Protein AF-A0A962SQE0-F1 (afdb_monomer_lite)

Structure (mmCIF, N/CA/C/O backbone):
data_AF-A0A962SQE0-F1
#
_entry.id   AF-A0A962SQE0-F1
#
loop_
_atom_site.group_PDB
_atom_site.id
_atom_site.type_symbol
_atom_site.label_atom_id
_atom_site.la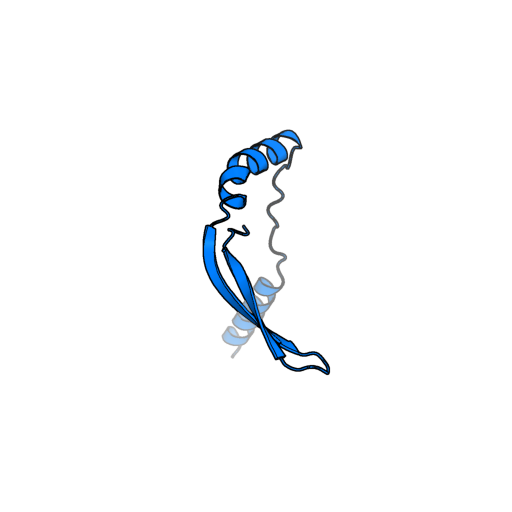bel_alt_id
_atom_site.label_comp_id
_atom_site.label_asym_id
_atom_site.label_entity_id
_atom_site.label_seq_id
_atom_site.pdbx_PDB_ins_code
_atom_site.Cartn_x
_atom_site.Cartn_y
_atom_site.Cartn_z
_atom_site.occupancy
_atom_site.B_iso_or_equiv
_atom_site.auth_seq_id
_atom_site.auth_comp_id
_atom_site.auth_asym_id
_atom_site.auth_atom_id
_atom_site.pdbx_PDB_model_num
ATOM 1 N N . MET A 1 1 ? 34.599 -43.202 -0.943 1.00 58.88 1 MET A N 1
ATOM 2 C CA . MET A 1 1 ? 34.846 -42.190 0.117 1.00 58.88 1 MET A CA 1
ATOM 3 C C . MET A 1 1 ? 35.587 -40.938 -0.377 1.00 58.88 1 MET A C 1
ATOM 5 O O . MET A 1 1 ? 35.119 -39.844 -0.099 1.00 58.88 1 MET A O 1
ATOM 9 N N . LYS A 1 2 ? 36.687 -41.047 -1.147 1.00 61.31 2 LYS A N 1
ATOM 10 C CA . LYS A 1 2 ? 37.443 -39.876 -1.661 1.00 61.31 2 LYS A CA 1
ATOM 11 C C . LYS A 1 2 ? 36.631 -38.972 -2.614 1.00 61.31 2 LYS A C 1
ATOM 13 O O . LYS A 1 2 ? 36.629 -37.763 -2.435 1.00 61.31 2 LYS A O 1
ATOM 18 N N . ARG A 1 3 ? 35.857 -39.557 -3.544 1.00 65.25 3 ARG A N 1
ATOM 19 C CA . ARG A 1 3 ? 34.966 -38.814 -4.466 1.00 65.25 3 ARG A CA 1
ATOM 20 C C . ARG A 1 3 ? 33.875 -38.006 -3.752 1.00 65.25 3 ARG A C 1
ATOM 22 O O . ARG A 1 3 ? 33.654 -36.862 -4.114 1.00 65.25 3 ARG A O 1
ATOM 29 N N . ALA A 1 4 ? 33.248 -38.571 -2.717 1.00 70.25 4 ALA A N 1
ATOM 30 C CA . ALA A 1 4 ? 32.224 -37.880 -1.927 1.00 70.25 4 ALA A CA 1
ATOM 31 C C . ALA A 1 4 ? 32.810 -36.690 -1.148 1.00 70.25 4 ALA A C 1
ATOM 33 O O . ALA A 1 4 ? 32.201 -35.629 -1.090 1.00 70.25 4 ALA A O 1
ATOM 34 N N . ARG A 1 5 ? 34.033 -36.839 -0.619 1.00 70.75 5 ARG A N 1
ATOM 35 C CA . ARG A 1 5 ? 34.748 -35.766 0.084 1.00 70.75 5 ARG A CA 1
ATOM 36 C C . ARG A 1 5 ? 35.130 -34.626 -0.867 1.00 70.75 5 ARG A C 1
ATOM 38 O O . ARG A 1 5 ? 34.917 -33.472 -0.523 1.00 70.75 5 ARG A O 1
ATOM 45 N N . CYS A 1 6 ? 35.600 -34.942 -2.077 1.00 74.19 6 CYS A N 1
ATOM 46 C CA . CYS A 1 6 ? 35.851 -33.944 -3.125 1.00 74.19 6 CYS A CA 1
ATOM 47 C C . CYS A 1 6 ? 34.572 -33.214 -3.557 1.00 74.19 6 CYS A C 1
ATOM 49 O O . CYS A 1 6 ? 34.591 -31.994 -3.673 1.00 74.19 6 CYS A O 1
ATOM 51 N N . LEU A 1 7 ? 33.460 -33.935 -3.746 1.00 78.62 7 LEU A N 1
ATOM 52 C CA . LEU A 1 7 ? 32.174 -33.321 -4.091 1.00 78.62 7 LEU A CA 1
ATOM 53 C C . LEU A 1 7 ? 31.702 -32.353 -3.000 1.00 78.62 7 LEU A C 1
ATOM 55 O O . LEU A 1 7 ? 31.272 -31.247 -3.306 1.00 78.62 7 LEU A O 1
ATOM 59 N N . SER A 1 8 ? 31.835 -32.752 -1.733 1.00 79.31 8 SER A N 1
ATOM 60 C CA . SER A 1 8 ? 31.460 -31.916 -0.593 1.00 79.31 8 SER A CA 1
ATOM 61 C C . SER A 1 8 ? 32.299 -30.637 -0.521 1.00 79.31 8 SER A C 1
ATOM 63 O O . SER A 1 8 ? 31.743 -29.568 -0.299 1.00 79.31 8 SER A O 1
ATOM 65 N N . PHE A 1 9 ? 33.612 -30.733 -0.769 1.00 80.88 9 PHE A N 1
ATOM 66 C CA . PHE A 1 9 ? 34.514 -29.575 -0.810 1.00 80.88 9 PHE A CA 1
ATOM 67 C C . PHE A 1 9 ? 34.188 -28.609 -1.959 1.00 80.88 9 PHE A C 1
ATOM 69 O O . PHE A 1 9 ? 34.226 -27.393 -1.771 1.00 80.88 9 PHE A O 1
ATOM 76 N N . LEU A 1 10 ? 33.838 -29.135 -3.136 1.00 85.06 10 LEU A N 1
ATOM 77 C CA . LEU A 1 10 ? 33.417 -28.318 -4.277 1.00 85.06 10 LEU A CA 1
ATOM 78 C C . LEU A 1 10 ? 32.097 -27.591 -3.987 1.00 85.06 10 LEU A C 1
ATOM 80 O O . LEU A 1 10 ? 31.974 -26.409 -4.291 1.00 85.06 10 LEU A O 1
ATOM 84 N N . LEU A 1 11 ? 31.140 -28.263 -3.341 1.00 83.31 11 LEU A N 1
ATOM 85 C CA . LEU A 1 11 ? 29.851 -27.664 -2.991 1.00 83.31 11 LEU A CA 1
ATOM 86 C C . LEU A 1 11 ? 30.009 -26.513 -1.984 1.00 83.31 11 LEU A C 1
ATOM 88 O O . LEU A 1 11 ? 29.421 -25.448 -2.157 1.00 83.31 11 LEU A O 1
ATOM 92 N N . THR A 1 12 ? 30.844 -26.703 -0.956 1.00 83.25 12 THR A N 1
ATOM 93 C CA . THR A 1 12 ? 31.142 -25.651 0.027 1.00 83.25 12 THR A CA 1
ATOM 94 C C . THR A 1 12 ? 31.888 -24.473 -0.595 1.00 83.25 12 THR A C 1
ATOM 96 O O . THR A 1 12 ? 31.626 -23.334 -0.227 1.00 83.25 12 THR A O 1
ATOM 99 N N . ALA A 1 13 ? 32.775 -24.722 -1.565 1.00 85.94 13 ALA A N 1
ATOM 100 C CA . ALA A 1 13 ? 33.493 -23.660 -2.268 1.00 85.94 13 ALA A CA 1
ATOM 101 C C . ALA A 1 13 ? 32.557 -22.793 -3.126 1.00 85.94 13 ALA A C 1
ATOM 103 O O . ALA A 1 13 ? 32.720 -21.577 -3.164 1.00 85.94 13 ALA A O 1
ATOM 104 N N . VAL A 1 14 ? 31.545 -23.394 -3.762 1.00 84.56 14 VAL A N 1
ATOM 105 C CA . VAL A 1 14 ? 30.540 -22.661 -4.552 1.00 84.56 14 VAL A CA 1
ATOM 106 C C . VAL A 1 14 ? 29.667 -21.762 -3.672 1.00 84.56 14 VAL A C 1
ATOM 108 O O . VAL A 1 14 ? 29.355 -20.643 -4.065 1.00 84.56 14 VAL A O 1
ATOM 111 N N . LEU A 1 15 ? 29.317 -22.211 -2.464 1.00 82.38 15 LEU A N 1
ATOM 112 C CA . LEU A 1 15 ? 28.516 -21.432 -1.509 1.00 82.38 15 LEU A CA 1
ATOM 113 C C . LEU A 1 15 ? 29.261 -20.222 -0.920 1.00 82.38 15 LEU A C 1
ATOM 115 O O . LEU A 1 15 ? 28.623 -19.299 -0.424 1.00 82.38 15 LEU A O 1
ATOM 119 N N . LEU A 1 16 ? 30.596 -20.224 -0.966 1.00 83.56 16 LEU A N 1
ATOM 120 C CA . LEU A 1 16 ? 31.448 -19.139 -0.465 1.00 83.56 16 LEU A CA 1
ATOM 121 C C . LEU A 1 16 ? 31.721 -18.049 -1.515 1.00 83.56 16 LEU A C 1
ATOM 123 O O . LEU A 1 16 ? 32.356 -17.044 -1.193 1.00 83.56 16 LEU A O 1
ATOM 127 N N . LEU A 1 17 ? 31.267 -18.223 -2.762 1.00 84.31 17 LEU A N 1
ATOM 128 C CA . LEU A 1 17 ? 31.432 -17.212 -3.804 1.00 84.31 17 LEU A CA 1
ATOM 129 C C . LEU A 1 17 ? 30.462 -16.043 -3.555 1.00 84.31 17 LEU A C 1
ATOM 131 O O . LEU A 1 17 ? 29.251 -16.267 -3.473 1.00 84.31 17 LEU A O 1
ATOM 135 N N . PRO A 1 18 ? 30.948 -14.792 -3.460 1.00 79.25 18 PRO A N 1
ATOM 136 C CA . PRO A 1 18 ? 30.069 -13.637 -3.362 1.00 79.25 18 PRO A CA 1
ATOM 137 C C . PRO A 1 18 ? 29.230 -13.531 -4.639 1.00 79.25 18 PRO A C 1
ATOM 139 O O . PRO A 1 18 ? 29.759 -13.568 -5.751 1.00 79.25 18 PRO A O 1
ATOM 142 N N . MET A 1 19 ? 27.912 -13.398 -4.483 1.00 79.31 19 MET A N 1
ATOM 143 C CA . MET A 1 19 ? 27.023 -13.149 -5.614 1.00 79.31 19 MET A CA 1
ATOM 144 C C . MET A 1 19 ? 27.356 -11.772 -6.207 1.00 79.31 19 MET A C 1
ATOM 146 O O . MET A 1 19 ? 27.353 -10.789 -5.460 1.00 79.31 19 MET A O 1
ATOM 150 N N . PRO A 1 20 ? 27.637 -11.657 -7.517 1.00 77.69 20 PRO A N 1
ATOM 151 C CA . PRO A 1 20 ? 27.785 -10.352 -8.140 1.00 77.69 20 PRO A CA 1
ATOM 152 C C . PRO A 1 20 ? 26.450 -9.607 -8.037 1.00 77.69 20 PRO A C 1
ATOM 154 O O . PRO A 1 20 ? 25.436 -10.029 -8.593 1.00 77.69 20 PRO A O 1
ATOM 157 N N . GLY A 1 21 ? 26.439 -8.506 -7.286 1.00 73.75 21 GLY A N 1
ATOM 158 C CA . GLY A 1 21 ? 25.312 -7.583 -7.273 1.00 73.75 21 GLY A CA 1
ATOM 159 C C . GLY A 1 21 ? 25.247 -6.847 -8.608 1.00 73.75 21 GLY A C 1
ATOM 160 O O . GLY A 1 21 ? 26.254 -6.328 -9.082 1.00 73.75 21 GLY A O 1
ATOM 161 N N . ASN A 1 22 ? 24.068 -6.786 -9.223 1.00 76.81 22 ASN A N 1
ATOM 162 C CA . ASN A 1 22 ? 23.858 -5.926 -10.382 1.00 76.81 22 ASN A CA 1
ATOM 163 C C . ASN A 1 22 ? 23.775 -4.468 -9.913 1.00 76.81 22 ASN A C 1
ATOM 165 O O . ASN A 1 22 ? 22.725 -4.016 -9.455 1.00 76.81 22 ASN A O 1
ATOM 169 N N . THR A 1 23 ? 24.867 -3.718 -10.035 1.00 68.44 23 THR A N 1
ATOM 170 C CA . THR A 1 23 ? 24.853 -2.260 -9.878 1.00 68.44 23 THR A CA 1
ATOM 171 C C . THR A 1 23 ? 24.376 -1.630 -11.181 1.00 68.44 23 THR A C 1
ATOM 173 O O . THR A 1 23 ? 25.150 -1.378 -12.102 1.00 68.44 23 THR A O 1
ATOM 176 N N . GLY A 1 24 ? 23.070 -1.388 -11.283 1.00 74.00 24 GLY A N 1
ATOM 177 C CA . GLY A 1 24 ? 22.536 -0.538 -12.343 1.00 74.00 24 GLY A CA 1
ATOM 178 C C . GLY A 1 24 ? 22.985 0.910 -12.138 1.00 74.00 24 GLY A C 1
ATOM 179 O O . GLY A 1 24 ? 23.009 1.403 -11.010 1.00 74.00 24 GLY A O 1
ATOM 180 N N . THR A 1 25 ? 23.314 1.622 -13.215 1.00 80.94 25 THR A N 1
ATOM 181 C CA . THR A 1 25 ? 23.481 3.080 -13.160 1.00 80.94 25 THR A CA 1
ATOM 182 C C . THR A 1 25 ? 22.132 3.720 -12.863 1.00 80.94 25 THR A C 1
ATOM 184 O O . THR A 1 25 ? 21.246 3.755 -13.720 1.00 80.94 25 THR A O 1
ATOM 187 N N . ILE A 1 26 ? 21.967 4.216 -11.641 1.00 82.69 26 ILE A N 1
ATOM 188 C CA . ILE A 1 26 ? 20.786 4.966 -11.234 1.00 82.69 26 ILE A CA 1
ATOM 189 C C . ILE A 1 26 ? 21.082 6.446 -11.450 1.00 82.69 26 ILE A C 1
ATOM 191 O O . ILE A 1 26 ? 21.991 7.008 -10.847 1.00 82.69 26 ILE A O 1
ATOM 195 N N . THR A 1 27 ? 20.309 7.080 -12.323 1.00 92.81 27 THR A N 1
ATOM 196 C CA . THR A 1 27 ? 20.364 8.526 -12.541 1.00 92.81 27 THR A CA 1
ATOM 197 C C . THR A 1 27 ? 19.143 9.173 -11.905 1.00 92.81 27 THR A C 1
ATOM 199 O O . THR A 1 27 ? 18.062 8.583 -11.891 1.00 92.81 27 THR A O 1
ATOM 202 N N . THR A 1 28 ? 19.277 10.403 -11.412 1.00 92.81 28 THR A N 1
ATOM 203 C CA . THR A 1 28 ? 18.140 11.199 -10.924 1.00 92.81 28 THR A CA 1
ATOM 204 C C . THR A 1 28 ? 16.973 11.239 -11.924 1.00 92.81 28 THR A C 1
ATOM 206 O O . THR A 1 28 ? 15.855 10.922 -11.516 1.00 92.81 28 THR A O 1
ATOM 209 N N . PRO A 1 29 ? 17.177 11.522 -13.232 1.00 92.88 29 PRO A N 1
ATOM 210 C CA . PRO A 1 29 ? 16.088 11.447 -14.207 1.00 92.88 29 PRO A CA 1
ATOM 211 C C . PRO A 1 29 ? 15.522 10.031 -14.375 1.00 92.88 29 PRO A C 1
ATOM 213 O O . PRO A 1 29 ? 14.315 9.884 -14.545 1.00 92.88 29 PRO A O 1
ATOM 216 N N . GLY A 1 30 ? 16.349 8.986 -14.277 1.00 92.25 30 GLY A N 1
ATOM 217 C CA . GLY A 1 30 ? 15.891 7.597 -14.303 1.00 92.25 30 GLY A CA 1
ATOM 218 C C . GLY A 1 30 ? 14.983 7.255 -13.121 1.00 92.25 30 GLY A C 1
ATOM 219 O O . GLY A 1 30 ? 13.929 6.657 -13.322 1.00 92.25 30 GLY A O 1
ATOM 220 N N . ILE A 1 31 ? 15.338 7.691 -11.908 1.00 88.69 31 ILE A N 1
ATOM 221 C CA . ILE A 1 31 ? 14.487 7.541 -10.718 1.00 88.69 31 ILE A CA 1
ATOM 222 C C . ILE A 1 31 ? 13.158 8.257 -10.942 1.00 88.69 31 ILE A C 1
ATOM 224 O O . ILE A 1 31 ? 12.104 7.645 -10.798 1.00 88.69 31 ILE A O 1
ATOM 228 N N . VAL A 1 32 ? 13.195 9.534 -11.333 1.00 92.75 32 VAL A N 1
ATOM 229 C CA . VAL A 1 32 ? 11.979 10.331 -11.549 1.00 92.75 32 VAL A CA 1
ATOM 230 C C . VAL A 1 32 ? 11.085 9.678 -12.603 1.00 92.75 32 VAL A C 1
ATOM 232 O O . VAL A 1 32 ? 9.890 9.516 -12.364 1.00 92.75 32 VAL A O 1
ATOM 235 N N . ALA A 1 33 ? 11.640 9.228 -13.731 1.00 91.12 33 ALA A N 1
ATOM 236 C CA . ALA A 1 33 ? 10.883 8.565 -14.791 1.00 91.12 33 ALA A CA 1
ATOM 237 C C . ALA A 1 33 ? 10.247 7.244 -14.325 1.00 91.12 33 ALA A C 1
ATOM 239 O O . ALA A 1 33 ? 9.078 6.983 -14.602 1.00 91.12 33 ALA A O 1
ATOM 240 N N . LYS A 1 34 ? 10.988 6.410 -13.587 1.00 86.69 34 LYS A N 1
ATOM 241 C CA . LYS A 1 34 ? 10.470 5.135 -13.067 1.00 86.69 34 LYS A CA 1
ATOM 242 C C . LYS A 1 34 ? 9.390 5.351 -12.007 1.00 86.69 34 LYS A C 1
ATOM 244 O O . LYS A 1 34 ? 8.340 4.717 -12.081 1.00 86.69 34 LYS A O 1
ATOM 249 N N . THR A 1 35 ? 9.610 6.273 -11.073 1.00 85.88 35 THR A N 1
ATOM 250 C CA . THR A 1 35 ? 8.647 6.598 -10.015 1.00 85.88 35 THR A CA 1
ATOM 251 C C . THR A 1 35 ? 7.376 7.215 -10.585 1.00 85.88 35 THR A C 1
ATOM 253 O O . THR A 1 35 ? 6.288 6.810 -10.199 1.00 85.88 35 THR A O 1
ATOM 256 N N . THR A 1 36 ? 7.483 8.150 -11.533 1.00 86.50 36 THR A N 1
ATOM 257 C CA . THR A 1 36 ? 6.307 8.767 -12.175 1.00 86.50 36 THR A CA 1
ATOM 258 C C . THR A 1 36 ? 5.509 7.763 -13.001 1.00 86.50 36 THR A C 1
ATOM 260 O O . THR A 1 36 ? 4.286 7.727 -12.878 1.00 86.50 36 THR A O 1
ATOM 263 N N . ALA A 1 37 ? 6.172 6.888 -13.764 1.00 87.19 37 ALA A N 1
ATOM 264 C CA . ALA A 1 37 ? 5.502 5.822 -14.509 1.00 87.19 37 ALA A CA 1
ATOM 265 C C . ALA A 1 37 ? 4.753 4.839 -13.588 1.00 87.19 37 ALA A C 1
ATOM 267 O O . ALA A 1 37 ? 3.642 4.419 -13.905 1.00 87.19 37 ALA A O 1
ATOM 268 N N . ALA A 1 38 ? 5.331 4.501 -12.431 1.00 82.25 38 ALA A N 1
ATOM 269 C CA . ALA A 1 38 ? 4.713 3.612 -11.447 1.00 82.25 38 ALA A CA 1
ATOM 270 C C . ALA A 1 38 ? 3.743 4.325 -10.482 1.00 82.25 38 ALA A C 1
ATOM 272 O O . ALA A 1 38 ? 3.025 3.659 -9.729 1.00 82.25 38 ALA A O 1
ATOM 273 N N . ALA A 1 39 ? 3.684 5.661 -10.488 1.00 81.06 39 ALA A N 1
ATOM 274 C CA . ALA A 1 39 ? 2.945 6.434 -9.493 1.00 81.06 39 ALA A CA 1
ATOM 275 C C . ALA A 1 39 ? 1.456 6.070 -9.487 1.00 81.06 39 ALA A C 1
ATOM 277 O O . ALA A 1 39 ? 0.875 5.848 -8.428 1.00 81.06 39 ALA A O 1
ATOM 278 N N . LEU A 1 40 ? 0.846 5.930 -10.666 1.00 78.94 40 LEU A N 1
ATOM 279 C CA . LEU A 1 40 ? -0.572 5.582 -10.787 1.00 78.94 40 LEU A CA 1
ATOM 280 C C . LEU A 1 40 ? -0.881 4.168 -10.271 1.00 78.94 40 LEU A C 1
ATOM 282 O O . LEU A 1 40 ? -1.949 3.948 -9.703 1.00 78.94 40 LEU A O 1
ATOM 286 N N . SER A 1 41 ? 0.044 3.215 -10.425 1.00 75.94 41 SER A N 1
ATOM 287 C CA . SER A 1 41 ? -0.112 1.861 -9.875 1.00 75.94 41 SER A CA 1
ATOM 288 C C . SER A 1 41 ? 0.034 1.824 -8.353 1.00 75.94 41 SER A C 1
ATOM 290 O O . SER A 1 41 ? -0.757 1.153 -7.693 1.00 75.94 41 SER A O 1
ATOM 292 N N . CYS A 1 42 ? 0.978 2.578 -7.783 1.00 67.94 42 CYS A N 1
ATOM 293 C CA . CYS A 1 42 ? 1.157 2.663 -6.328 1.00 67.94 42 CYS A CA 1
ATOM 294 C C . CYS A 1 42 ? 0.006 3.427 -5.655 1.00 67.94 42 CYS A C 1
ATOM 296 O O . CYS A 1 42 ? -0.410 3.091 -4.550 1.00 67.94 42 CYS A O 1
ATOM 298 N N . MET A 1 43 ? -0.551 4.430 -6.341 1.00 69.94 43 MET A N 1
ATOM 299 C CA . MET A 1 43 ? -1.686 5.231 -5.871 1.00 69.94 43 MET A CA 1
ATOM 300 C C . MET A 1 43 ? -3.051 4.587 -6.147 1.00 69.94 43 MET A C 1
ATOM 302 O O . MET A 1 43 ? -4.082 5.238 -5.957 1.00 69.94 43 MET A O 1
ATOM 306 N N . ARG A 1 44 ? -3.108 3.322 -6.583 1.00 73.88 44 ARG A N 1
ATOM 307 C CA . ARG A 1 44 ? -4.379 2.611 -6.759 1.00 73.88 44 ARG A CA 1
ATOM 308 C C . ARG A 1 44 ? -4.921 2.152 -5.406 1.00 73.88 44 ARG A C 1
ATOM 310 O O . ARG A 1 44 ? -4.892 0.973 -5.066 1.00 73.88 44 ARG A O 1
ATOM 317 N N . TRP A 1 45 ? -5.419 3.113 -4.641 1.00 79.38 45 TRP A N 1
ATOM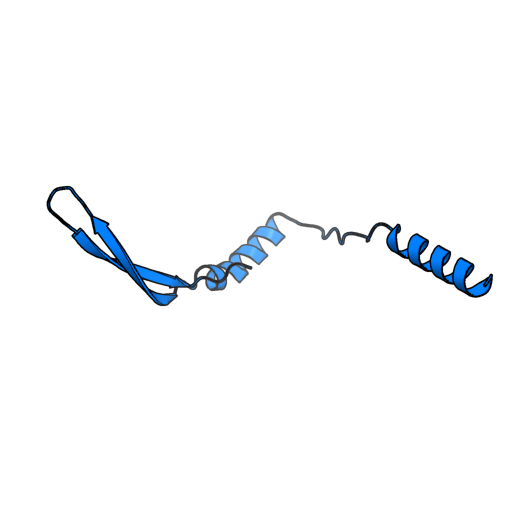 318 C CA . TRP A 1 45 ? -6.116 2.885 -3.386 1.00 79.38 45 TRP A CA 1
ATOM 319 C C . TRP A 1 45 ? -7.534 2.405 -3.689 1.00 79.38 45 TRP A C 1
ATOM 321 O O . TRP A 1 45 ? -8.355 3.146 -4.226 1.00 79.38 45 TRP A O 1
ATOM 331 N N . MET A 1 46 ? -7.819 1.149 -3.363 1.00 86.62 46 MET A N 1
ATOM 332 C CA . MET A 1 46 ? -9.134 0.541 -3.565 1.00 86.62 46 MET A CA 1
ATOM 333 C C . MET A 1 46 ? -9.696 0.100 -2.211 1.00 86.62 46 MET A C 1
ATOM 335 O O . MET A 1 46 ? -8.971 -0.542 -1.442 1.00 86.62 46 MET A O 1
ATOM 339 N N . PRO A 1 47 ? -10.976 0.381 -1.905 1.00 90.44 47 PRO A N 1
ATOM 340 C CA . PRO A 1 47 ? -11.660 -0.273 -0.799 1.00 90.44 47 PRO A CA 1
ATOM 341 C C . PRO A 1 47 ? -11.722 -1.779 -1.072 1.00 90.44 47 PRO A C 1
ATOM 343 O O . PRO A 1 47 ? -12.395 -2.224 -1.997 1.00 90.44 47 PRO A O 1
ATOM 346 N N . ILE A 1 48 ? -11.005 -2.568 -0.276 1.00 93.88 48 ILE A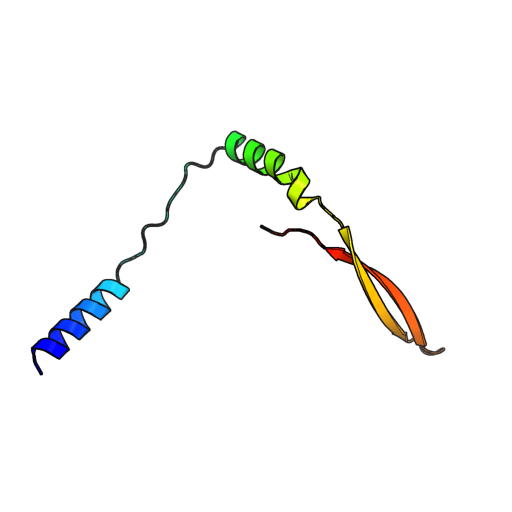 N 1
ATOM 347 C CA . ILE A 1 48 ? -11.000 -4.039 -0.374 1.00 93.88 48 ILE A CA 1
ATOM 348 C C . ILE A 1 48 ? -11.826 -4.691 0.739 1.00 93.88 48 ILE A C 1
ATOM 350 O O . ILE A 1 48 ? -11.932 -5.912 0.806 1.00 93.88 48 ILE A O 1
ATOM 354 N N . GLY A 1 49 ? -12.375 -3.887 1.651 1.00 96.50 49 GLY A N 1
ATOM 355 C CA . GLY A 1 49 ? -13.224 -4.363 2.732 1.00 96.50 49 GLY A CA 1
ATOM 356 C C . GLY A 1 49 ? -13.401 -3.335 3.843 1.00 96.50 49 GLY A C 1
ATOM 357 O O . GLY A 1 49 ? -13.176 -2.138 3.665 1.00 96.50 49 GLY A O 1
ATOM 358 N N . MET A 1 50 ? -13.775 -3.832 5.016 1.00 97.00 50 MET A N 1
ATOM 359 C CA . MET A 1 50 ? -14.028 -3.043 6.217 1.00 97.00 50 MET A CA 1
ATOM 360 C C . MET A 1 50 ? -13.389 -3.709 7.435 1.00 97.00 50 MET A C 1
ATOM 362 O O . MET A 1 50 ? -13.369 -4.934 7.549 1.00 97.00 50 MET A O 1
ATOM 366 N N . CYS A 1 51 ? -12.866 -2.892 8.341 1.00 97.06 51 CYS A N 1
ATOM 367 C CA . CYS A 1 51 ? -12.350 -3.310 9.635 1.00 97.06 51 CYS A CA 1
ATOM 368 C C . CYS A 1 51 ? -13.327 -2.875 10.724 1.00 97.06 51 CYS A C 1
ATOM 370 O O . CYS A 1 51 ? -13.806 -1.737 10.716 1.00 97.06 51 CYS A O 1
ATOM 372 N N . PHE A 1 52 ? -13.573 -3.764 11.680 1.00 97.69 52 PHE A N 1
ATOM 373 C CA . PHE A 1 52 ? -14.372 -3.483 12.865 1.00 97.69 52 PHE A CA 1
ATOM 374 C C . PHE A 1 52 ? -13.471 -3.517 14.086 1.00 97.69 52 PHE A C 1
ATOM 376 O O . PHE A 1 52 ? -12.839 -4.528 14.382 1.00 97.69 52 PHE A O 1
ATOM 383 N N . TRP A 1 53 ? -13.424 -2.401 14.795 1.00 97.50 53 TRP A N 1
ATOM 384 C CA . TRP A 1 53 ? -12.615 -2.226 15.987 1.00 97.50 53 TRP A CA 1
ATOM 385 C C . TRP A 1 53 ? -13.539 -2.097 17.180 1.00 97.50 53 TRP A C 1
ATOM 387 O O . TRP A 1 53 ? -14.429 -1.249 17.183 1.00 97.50 53 TRP A O 1
ATOM 397 N N . LEU A 1 54 ? -13.316 -2.879 18.226 1.00 97.62 54 LEU A N 1
ATOM 398 C CA . LEU A 1 54 ? -14.004 -2.651 19.485 1.00 97.62 54 LEU A CA 1
ATOM 399 C C . LEU A 1 54 ? -13.239 -1.585 20.274 1.00 97.62 54 LEU A C 1
ATOM 401 O O . LEU A 1 54 ? -12.060 -1.758 20.575 1.00 97.62 54 LEU A O 1
ATOM 405 N N . ARG A 1 55 ? -13.893 -0.469 20.600 1.00 97.38 55 ARG A N 1
ATOM 406 C CA . ARG A 1 55 ? -13.342 0.554 21.495 1.00 97.38 55 ARG A CA 1
ATOM 407 C C . ARG A 1 55 ? -14.172 0.607 22.769 1.00 97.38 55 ARG A C 1
ATOM 409 O O . ARG A 1 55 ? -15.362 0.898 22.705 1.00 97.38 55 ARG A O 1
ATOM 416 N N . CYS A 1 56 ? -13.526 0.384 23.907 1.00 96.94 56 CYS A N 1
ATOM 417 C CA . CYS A 1 56 ? -14.153 0.434 25.222 1.00 96.94 56 CYS A CA 1
ATOM 418 C C . CYS A 1 56 ? -13.661 1.631 26.035 1.00 96.94 56 CYS A C 1
ATOM 420 O O . CYS A 1 56 ? -12.487 1.994 25.981 1.00 96.94 56 CYS A O 1
ATOM 422 N N . SER A 1 57 ? -14.577 2.223 26.788 1.00 95.88 57 SER A N 1
ATOM 423 C CA . SER A 1 57 ? -14.329 3.200 27.843 1.00 95.88 57 SER A CA 1
ATOM 424 C C . SER A 1 57 ? -15.023 2.739 29.123 1.00 95.88 57 SER A C 1
ATOM 426 O O . SER A 1 57 ? -15.733 1.736 29.137 1.00 95.88 57 SER A O 1
ATOM 428 N N . TRP A 1 58 ? -14.857 3.496 30.204 1.00 96.44 58 TRP A N 1
ATOM 429 C CA . TRP A 1 58 ? -15.517 3.220 31.484 1.00 96.44 58 TRP A CA 1
ATOM 430 C C . TRP A 1 58 ? -17.052 3.172 31.393 1.00 96.44 58 TRP A C 1
ATOM 432 O O . TRP A 1 58 ? -17.700 2.449 32.135 1.00 96.44 58 TRP A O 1
ATOM 442 N N . SER A 1 59 ? -17.633 3.909 30.446 1.00 96.62 59 SER A N 1
ATOM 443 C CA . SER A 1 59 ? -19.073 3.932 30.159 1.00 96.62 59 SER A CA 1
ATOM 444 C C . SER A 1 59 ? -19.560 2.814 29.224 1.00 96.62 59 SER A C 1
ATOM 446 O O . SER A 1 59 ? -20.739 2.791 28.873 1.00 96.62 59 SER A O 1
ATOM 448 N N . GLY A 1 60 ? -18.678 1.909 28.787 1.00 96.38 60 GLY A N 1
ATOM 449 C CA . GLY A 1 60 ? -19.016 0.780 27.920 1.00 96.38 60 GLY A CA 1
ATOM 450 C C . GLY A 1 60 ? -18.230 0.735 26.610 1.00 96.38 60 GLY A C 1
ATOM 451 O O . GLY A 1 60 ? -17.303 1.509 26.372 1.00 96.38 60 GLY A O 1
ATOM 452 N N . CYS A 1 61 ? -18.608 -0.207 25.746 1.00 97.44 61 CYS A N 1
ATOM 453 C CA . CYS A 1 61 ? -17.923 -0.493 24.487 1.00 97.44 61 CYS A CA 1
ATOM 454 C C . CYS A 1 61 ? -18.759 -0.109 23.268 1.00 97.44 61 CYS A C 1
ATOM 456 O O . CYS A 1 61 ? -19.980 -0.257 23.260 1.00 97.44 61 CYS A O 1
ATOM 458 N N . ARG A 1 62 ? -18.091 0.351 22.208 1.00 97.12 62 ARG A N 1
ATOM 459 C CA . ARG A 1 62 ? -18.698 0.632 20.902 1.00 97.12 62 ARG A CA 1
ATOM 460 C C . ARG A 1 62 ? -17.815 0.109 19.778 1.00 97.12 62 ARG A C 1
ATOM 462 O O . ARG A 1 62 ? -16.588 0.200 19.841 1.00 97.12 62 ARG A O 1
ATOM 469 N N . VAL A 1 63 ? -18.450 -0.406 18.731 1.00 97.88 63 VAL A N 1
ATOM 470 C CA . VAL A 1 63 ? -17.761 -0.814 17.505 1.00 97.88 63 VAL A CA 1
ATOM 471 C C . VAL A 1 63 ? -17.478 0.427 16.657 1.00 97.88 63 VAL A C 1
ATOM 473 O O . VAL A 1 63 ? -18.378 1.219 16.381 1.00 97.88 63 VAL A O 1
ATOM 476 N N . ARG A 1 64 ? -16.223 0.607 16.244 1.00 97.25 64 ARG A N 1
ATOM 477 C CA . ARG A 1 64 ? -15.797 1.596 15.252 1.00 97.25 64 ARG A CA 1
ATOM 478 C C . ARG A 1 64 ? -15.478 0.888 13.948 1.00 97.25 64 ARG A C 1
ATOM 480 O O . ARG A 1 64 ? -14.693 -0.054 13.930 1.00 97.25 64 ARG A O 1
ATOM 487 N N . THR A 1 65 ? -16.039 1.379 12.860 1.00 97.56 65 THR A N 1
ATOM 488 C CA . THR A 1 65 ? -15.750 0.900 11.511 1.00 97.56 65 THR A CA 1
ATOM 489 C C . THR A 1 65 ? -14.669 1.742 10.848 1.00 97.56 65 THR A C 1
ATOM 491 O O . THR A 1 65 ? -14.562 2.950 11.064 1.00 97.56 65 THR A O 1
ATOM 494 N N . SER A 1 66 ? -13.835 1.104 10.038 1.00 96.69 66 SER A N 1
ATOM 495 C CA . SER A 1 66 ? -12.871 1.779 9.164 1.00 96.69 66 SER A CA 1
ATOM 496 C C . SER A 1 66 ? -12.818 1.066 7.820 1.00 96.69 66 SER A C 1
ATOM 498 O O . SER A 1 66 ? -12.971 -0.152 7.764 1.00 96.69 66 SER A O 1
ATOM 500 N N . ILE A 1 67 ? -12.601 1.808 6.736 1.00 95.62 67 ILE A N 1
ATOM 501 C CA . ILE A 1 67 ? -12.439 1.215 5.405 1.00 95.62 67 ILE A CA 1
ATOM 502 C C . ILE A 1 67 ? -11.070 0.535 5.342 1.00 95.62 67 ILE A C 1
ATOM 504 O O . ILE A 1 67 ? -10.057 1.136 5.703 1.00 95.62 67 ILE A O 1
ATOM 508 N N . LYS A 1 68 ? -11.033 -0.715 4.875 1.00 93.88 68 LYS A N 1
ATOM 509 C CA . LYS A 1 68 ? -9.786 -1.415 4.568 1.00 93.88 68 LYS A CA 1
ATOM 510 C C . LYS A 1 68 ? -9.375 -1.052 3.151 1.00 93.88 68 LYS A C 1
ATOM 512 O O . LYS A 1 68 ? -10.089 -1.364 2.197 1.00 93.88 68 LYS A O 1
ATOM 517 N N . ILE A 1 69 ? -8.222 -0.411 3.025 1.00 91.88 69 ILE A N 1
ATOM 518 C CA . ILE A 1 69 ? -7.709 0.061 1.745 1.00 91.88 69 ILE A CA 1
ATOM 519 C C . ILE A 1 69 ? -6.559 -0.849 1.318 1.00 91.88 69 ILE A C 1
ATOM 521 O O . ILE A 1 69 ? -5.608 -1.053 2.072 1.00 91.88 69 ILE A O 1
ATOM 525 N N . GLY A 1 70 ? -6.674 -1.427 0.125 1.00 88.44 70 GLY A N 1
ATOM 526 C CA . GLY A 1 70 ? -5.587 -2.149 -0.524 1.00 88.44 70 GLY A CA 1
ATOM 527 C C . GLY A 1 70 ? -4.754 -1.182 -1.354 1.00 88.44 70 GLY A C 1
ATOM 528 O O . GLY A 1 70 ? -5.320 -0.341 -2.054 1.00 88.44 70 GLY A O 1
ATOM 529 N N . HIS A 1 71 ? -3.433 -1.317 -1.279 1.00 83.31 71 HIS A N 1
ATOM 530 C CA . HIS A 1 71 ? -2.500 -0.661 -2.191 1.00 83.31 71 HIS A CA 1
ATOM 531 C C . HIS A 1 71 ? -1.429 -1.665 -2.621 1.00 83.31 71 HIS A C 1
ATOM 533 O O . HIS A 1 71 ? -1.146 -2.629 -1.904 1.00 83.31 71 HIS A O 1
ATOM 539 N N . TYR A 1 72 ? -0.856 -1.448 -3.799 1.00 73.56 72 TYR A N 1
ATOM 540 C CA . TYR A 1 72 ? 0.271 -2.230 -4.286 1.0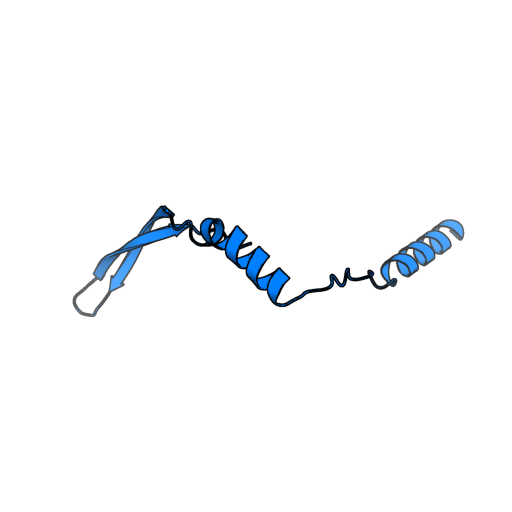0 73.56 72 TYR A CA 1
ATOM 541 C C . TYR A 1 72 ? 1.575 -1.641 -3.732 1.00 73.56 72 TYR A C 1
ATOM 543 O O . TYR A 1 72 ? 1.886 -0.487 -4.028 1.00 73.56 72 TYR A O 1
ATOM 551 N N . ASN A 1 73 ? 2.315 -2.423 -2.939 1.00 69.19 73 ASN A N 1
ATOM 552 C CA . ASN A 1 73 ? 3.658 -2.076 -2.470 1.00 69.19 73 ASN A CA 1
ATOM 553 C C . ASN A 1 73 ? 4.697 -2.905 -3.249 1.00 69.19 73 ASN A C 1
ATOM 555 O O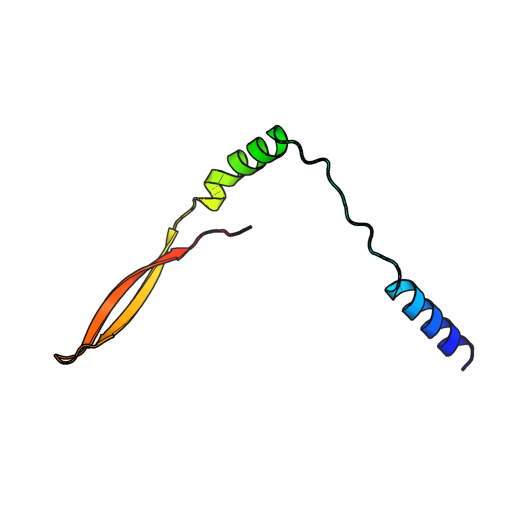 . ASN A 1 73 ? 4.840 -4.089 -2.928 1.00 69.19 73 ASN A O 1
ATOM 559 N N . PRO A 1 74 ? 5.353 -2.329 -4.273 1.00 67.38 74 PRO A N 1
ATOM 560 C CA . PRO A 1 74 ? 6.382 -3.013 -5.057 1.00 67.38 74 PRO A CA 1
ATOM 561 C C . PRO A 1 74 ? 7.640 -3.360 -4.254 1.00 67.38 74 PRO A C 1
ATOM 563 O O . PRO A 1 74 ? 7.916 -2.681 -3.237 1.00 67.38 74 PRO A O 1
#

Secondary structure (DSSP, 8-state):
-HHHH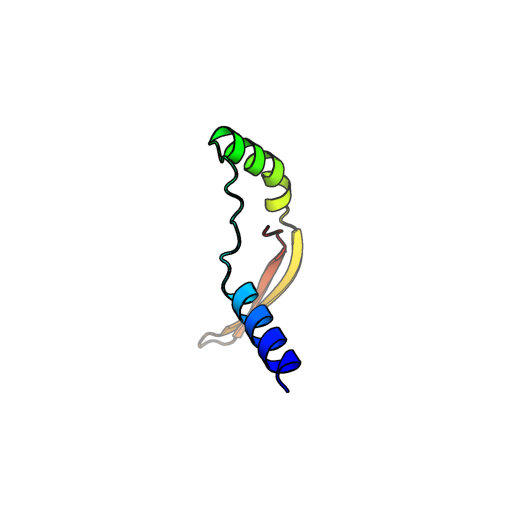HHHHHHHHHHTSPP--------HHHHHHHHHHHHHHHT--EEEEEEEEEEEETTEEEEEEEEEEE----

Sequence (74 aa):
MKRARCLSFLLTAVLLLPMPGNTGTITTPGIVAKTTAAALSCMRWMPIGMCFWLRCSWSGCRVRTSIKIGHYNP

Radius of gyration: 26.62 Å; chains: 1; bounding box: 56×54×46 Å

Foldseek 3Di:
DVVVVVVVVVVVVVVPDDDDDPDDPDDPVNVVVVCVVCVVQQPPWDQPDKDWDWDADPVGIDIDIDGDTDGDDD

pLDDT: mean 84.93, std 10.3, range [58.88, 97.88]